Protein AF-A0A6B0WZ76-F1 (afdb_monomer_lite)

Secondary structure (DSSP, 8-state):
--PPPPHHHHHHHHTTSHHHHHHHHHHHHHHHHHH--HHHHHHHHHHHHHHH-TT-HHHHHHHHHHHHHHHHTT-HHHHHHHHHHHHHH-GGGGGSTHHHHHHHHHHHHHHHS-GGGS-HHHHHHHHHHHHHHHHHHHHHH-HHHHHHHHHHHHHHHHTT-PPP----

pLDDT: mean 73.0, std 15.64, range [39.19, 93.94]

Structure (mmCIF, N/CA/C/O backbone):
data_AF-A0A6B0WZ76-F1
#
_entry.id   AF-A0A6B0WZ76-F1
#
loop_
_atom_site.group_PDB
_atom_site.id
_atom_site.type_symbol
_atom_site.label_atom_id
_atom_site.label_alt_id
_atom_site.label_comp_id
_atom_site.label_asym_id
_atom_site.label_entity_id
_atom_site.label_seq_id
_atom_site.pdbx_PDB_ins_code
_atom_site.Cartn_x
_atom_site.Cartn_y
_atom_site.Cartn_z
_atom_site.occupancy
_atom_site.B_iso_or_equiv
_atom_site.auth_seq_id
_atom_site.auth_comp_id
_atom_site.auth_asym_id
_atom_site.auth_atom_id
_atom_site.pdbx_PDB_model_num
ATOM 1 N N . MET A 1 1 ? 6.554 15.308 -37.389 1.00 39.19 1 MET A N 1
ATOM 2 C CA . MET A 1 1 ? 6.942 15.589 -35.989 1.00 39.19 1 MET A CA 1
ATOM 3 C C . MET A 1 1 ? 6.636 14.349 -35.161 1.00 39.19 1 MET A C 1
ATOM 5 O O . MET A 1 1 ? 5.476 13.969 -35.079 1.00 39.19 1 MET A O 1
ATOM 9 N N . ARG A 1 2 ? 7.662 13.660 -34.647 1.00 46.56 2 ARG A N 1
ATOM 10 C CA . ARG A 1 2 ? 7.505 12.492 -33.764 1.00 46.56 2 ARG A CA 1
ATOM 11 C C . ARG A 1 2 ? 7.052 13.038 -32.405 1.00 46.56 2 ARG A C 1
ATOM 13 O O . ARG A 1 2 ? 7.781 13.842 -31.832 1.00 46.56 2 ARG A O 1
ATOM 20 N N . LYS A 1 3 ? 5.840 12.707 -31.938 1.00 55.22 3 LYS A N 1
ATOM 21 C CA . LYS A 1 3 ? 5.414 13.051 -30.569 1.00 55.22 3 LYS A CA 1
ATOM 22 C C . LYS A 1 3 ? 6.465 12.458 -29.623 1.00 55.22 3 LYS A C 1
ATOM 24 O O . LYS A 1 3 ? 6.696 11.253 -29.679 1.00 55.22 3 LYS A O 1
ATOM 29 N N . MET A 1 4 ? 7.155 13.291 -28.843 1.00 54.81 4 MET A N 1
ATOM 30 C CA . MET A 1 4 ? 8.007 12.794 -27.763 1.00 54.81 4 MET A CA 1
ATOM 31 C C . MET A 1 4 ? 7.090 12.047 -26.795 1.00 54.81 4 MET A C 1
ATOM 33 O O . MET A 1 4 ? 6.159 12.653 -26.265 1.00 54.81 4 MET A O 1
ATOM 37 N N . ARG A 1 5 ? 7.295 10.733 -26.636 1.00 63.62 5 ARG A N 1
ATOM 38 C CA . ARG A 1 5 ? 6.675 9.982 -25.538 1.00 63.62 5 ARG A CA 1
ATOM 39 C C . ARG A 1 5 ? 7.122 10.648 -24.238 1.00 63.62 5 ARG A C 1
ATOM 41 O O . ARG A 1 5 ? 8.295 11.007 -24.113 1.00 63.62 5 ARG A O 1
ATOM 48 N N . ASN A 1 6 ? 6.185 10.893 -23.329 1.00 84.06 6 ASN A N 1
ATOM 49 C CA . ASN A 1 6 ? 6.540 11.422 -22.018 1.00 84.06 6 ASN A CA 1
ATOM 50 C C . ASN A 1 6 ? 7.290 10.315 -21.232 1.00 84.06 6 ASN A C 1
ATOM 52 O O . ASN A 1 6 ? 7.162 9.133 -21.554 1.00 84.06 6 ASN A O 1
ATOM 56 N N . TYR A 1 7 ? 8.114 10.688 -20.244 1.00 81.19 7 TYR A N 1
ATOM 57 C CA . TYR A 1 7 ? 8.921 9.720 -19.481 1.00 81.19 7 TYR A CA 1
ATOM 58 C C . TYR A 1 7 ? 8.058 8.667 -18.770 1.00 81.19 7 TYR A C 1
ATOM 60 O O . TYR A 1 7 ? 8.451 7.511 -18.683 1.00 81.19 7 TYR A O 1
ATOM 68 N N . ARG A 1 8 ? 6.855 9.051 -18.328 1.00 83.38 8 ARG A N 1
ATOM 69 C CA . ARG A 1 8 ? 5.912 8.148 -17.666 1.00 83.38 8 ARG A CA 1
ATOM 70 C C . ARG A 1 8 ? 5.423 7.049 -18.610 1.00 83.38 8 ARG A C 1
ATOM 72 O O . ARG A 1 8 ? 5.465 5.894 -18.233 1.00 83.38 8 ARG A O 1
ATOM 79 N N . ASP A 1 9 ? 5.031 7.376 -19.837 1.00 87.81 9 ASP A N 1
ATOM 80 C CA . ASP A 1 9 ? 4.563 6.404 -20.832 1.00 87.81 9 ASP A CA 1
ATOM 81 C C . ASP A 1 9 ? 5.664 5.394 -21.178 1.00 87.81 9 ASP A C 1
ATOM 83 O O . ASP A 1 9 ? 5.379 4.218 -21.374 1.00 87.81 9 ASP A O 1
ATOM 87 N N . TYR A 1 10 ? 6.916 5.862 -21.264 1.00 90.62 10 TYR A N 1
ATOM 88 C CA . TYR A 1 10 ? 8.074 4.992 -21.468 1.00 90.62 10 TYR A CA 1
ATOM 89 C C . TYR A 1 10 ? 8.291 4.072 -20.265 1.00 90.62 10 TYR A C 1
ATOM 91 O O . TYR A 1 10 ? 8.406 2.866 -20.444 1.00 90.62 10 TYR A O 1
ATOM 99 N N . LEU A 1 11 ? 8.282 4.628 -19.050 1.00 90.06 11 LEU A N 1
ATOM 100 C CA . LEU A 1 11 ? 8.465 3.857 -17.824 1.00 90.06 11 LEU A CA 1
ATOM 101 C C . LEU A 1 11 ? 7.370 2.795 -17.666 1.00 90.06 11 LEU A C 1
ATOM 103 O O . LEU A 1 11 ? 7.669 1.655 -17.358 1.00 90.06 11 LEU A O 1
ATOM 107 N N . ILE A 1 12 ? 6.108 3.131 -17.929 1.00 91.44 12 ILE A N 1
ATOM 108 C CA . ILE A 1 12 ? 5.004 2.163 -17.870 1.00 91.44 12 ILE A CA 1
ATOM 109 C C . ILE A 1 12 ? 5.169 1.045 -18.911 1.00 91.44 12 ILE A C 1
ATOM 111 O O . ILE A 1 12 ? 4.862 -0.108 -18.629 1.00 91.44 12 ILE A O 1
ATOM 115 N N . GLU A 1 13 ? 5.658 1.361 -20.111 1.00 92.06 13 GLU A N 1
ATOM 116 C CA . GLU A 1 13 ? 5.945 0.356 -21.143 1.00 92.06 13 GLU A CA 1
ATOM 117 C C . GLU A 1 13 ? 7.119 -0.553 -20.742 1.00 92.06 13 GLU A C 1
ATOM 119 O O . GLU A 1 13 ? 7.038 -1.762 -20.932 1.00 92.06 13 GLU A O 1
ATOM 124 N N . GLU A 1 14 ? 8.175 0.001 -20.147 1.00 92.88 14 GLU A N 1
ATOM 125 C CA . GLU A 1 14 ? 9.340 -0.742 -19.644 1.00 92.88 14 GLU A CA 1
ATOM 126 C C . GLU A 1 14 ? 8.961 -1.654 -18.471 1.00 92.88 14 GLU A C 1
ATOM 128 O O . GLU A 1 14 ? 9.201 -2.858 -18.511 1.00 92.88 14 GLU A O 1
ATOM 133 N N . LEU A 1 15 ? 8.240 -1.112 -17.489 1.00 93.19 15 LEU A N 1
ATOM 134 C CA . LEU A 1 15 ? 7.734 -1.844 -16.328 1.00 93.19 15 LEU A CA 1
ATOM 135 C C . LEU A 1 15 ? 6.608 -2.825 -16.669 1.00 93.19 15 LEU A C 1
ATOM 137 O O . LEU A 1 15 ? 6.078 -3.451 -15.756 1.00 93.19 15 LEU A O 1
ATOM 141 N N . SER A 1 16 ? 6.196 -2.957 -17.936 1.00 89.69 16 SER A N 1
ATOM 142 C CA . SER A 1 16 ? 5.311 -4.052 -18.357 1.00 89.69 16 SER A CA 1
ATOM 143 C C . SER A 1 16 ? 6.046 -5.397 -18.365 1.00 89.69 16 SER A C 1
ATOM 145 O O . SER A 1 16 ? 5.422 -6.445 -18.173 1.00 89.69 16 SER A O 1
ATOM 147 N N . ASP A 1 17 ? 7.376 -5.374 -18.498 1.00 91.81 17 ASP A N 1
ATOM 148 C CA . ASP A 1 17 ? 8.210 -6.533 -18.224 1.00 91.81 17 ASP A CA 1
ATOM 149 C C . ASP A 1 17 ? 8.325 -6.762 -16.710 1.00 91.81 17 ASP A C 1
ATOM 151 O O . ASP A 1 17 ? 8.564 -5.845 -15.919 1.00 91.81 17 ASP A O 1
ATOM 155 N N . ARG A 1 18 ? 8.113 -8.011 -16.288 1.00 87.00 18 ARG A N 1
ATOM 156 C CA . ARG A 1 18 ? 8.069 -8.359 -14.865 1.00 87.00 18 ARG A CA 1
ATOM 157 C C . ARG A 1 18 ? 9.444 -8.273 -14.204 1.00 87.00 18 ARG A C 1
ATOM 159 O O . ARG A 1 18 ? 9.508 -7.924 -13.027 1.00 87.00 18 ARG A O 1
ATOM 166 N N . GLU A 1 19 ? 10.515 -8.638 -14.903 1.00 88.31 19 GLU A N 1
ATOM 167 C CA . GLU A 1 19 ? 11.868 -8.594 -14.338 1.00 88.31 1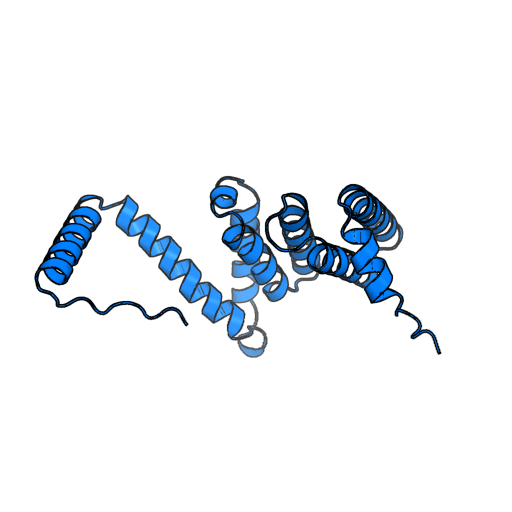9 GLU A CA 1
ATOM 168 C C . GLU A 1 19 ? 12.299 -7.143 -14.130 1.00 88.31 19 GLU A C 1
ATOM 170 O O . GLU A 1 19 ? 12.791 -6.806 -13.051 1.00 88.31 19 GLU A O 1
ATOM 175 N N . GLU A 1 20 ? 11.991 -6.272 -15.092 1.00 93.81 20 GLU A N 1
ATOM 176 C CA . GLU A 1 20 ? 12.223 -4.829 -14.969 1.00 93.81 20 GLU A CA 1
ATOM 177 C C . GLU A 1 20 ? 11.410 -4.218 -13.824 1.00 93.81 20 GLU A C 1
ATOM 179 O O . GLU A 1 20 ? 11.942 -3.462 -13.009 1.00 93.81 20 GLU A O 1
ATOM 184 N N . ALA A 1 21 ? 10.139 -4.603 -13.677 1.00 90.38 21 ALA A N 1
ATOM 185 C CA . ALA A 1 21 ? 9.313 -4.150 -12.561 1.00 90.38 21 ALA A CA 1
ATOM 186 C C . ALA A 1 21 ? 9.872 -4.570 -11.190 1.00 90.38 21 ALA A C 1
ATOM 188 O O . ALA A 1 21 ? 9.856 -3.777 -10.245 1.00 90.38 21 ALA A O 1
ATOM 189 N N . ILE A 1 22 ? 10.391 -5.797 -11.071 1.00 88.56 22 ILE A N 1
ATOM 190 C CA . ILE A 1 22 ? 11.015 -6.294 -9.835 1.00 88.56 22 ILE A CA 1
ATOM 191 C C . ILE A 1 22 ? 12.318 -5.544 -9.546 1.00 88.56 22 ILE A C 1
ATOM 193 O O . ILE A 1 22 ? 12.530 -5.115 -8.411 1.00 88.56 22 ILE A O 1
ATOM 197 N N . ALA A 1 23 ? 13.177 -5.364 -10.550 1.00 87.94 23 ALA A N 1
ATOM 198 C CA . ALA A 1 23 ? 14.432 -4.635 -10.396 1.00 87.94 23 ALA A CA 1
ATOM 199 C C . ALA A 1 23 ? 14.177 -3.179 -9.983 1.00 87.94 23 ALA A C 1
ATOM 201 O O . ALA A 1 23 ? 14.785 -2.671 -9.039 1.00 87.94 23 ALA A O 1
ATOM 202 N N . TYR A 1 24 ? 13.213 -2.524 -10.631 1.00 93.94 24 TYR A N 1
ATOM 203 C CA . TYR A 1 24 ? 12.821 -1.159 -10.310 1.00 93.94 24 TYR A CA 1
ATOM 204 C C . TYR A 1 24 ? 12.255 -1.028 -8.889 1.00 93.94 24 TYR A C 1
ATOM 206 O O . TYR A 1 24 ? 12.587 -0.075 -8.176 1.00 93.94 24 TYR A O 1
ATOM 214 N N . LEU A 1 25 ? 11.456 -2.004 -8.440 1.00 89.75 25 LEU A N 1
ATOM 215 C CA . LEU A 1 25 ? 10.957 -2.066 -7.066 1.00 89.75 25 LEU A CA 1
ATOM 216 C C . LEU A 1 25 ? 12.102 -2.169 -6.052 1.00 89.75 25 LEU A C 1
ATOM 218 O O . LEU A 1 25 ? 12.130 -1.413 -5.082 1.00 89.75 25 LEU A O 1
ATOM 222 N N . GLN A 1 26 ? 13.050 -3.079 -6.282 1.00 85.44 26 GLN A N 1
ATOM 223 C CA . GLN A 1 26 ? 14.202 -3.289 -5.399 1.00 85.44 26 GLN A CA 1
ATOM 224 C C . GLN A 1 26 ? 15.036 -2.017 -5.255 1.00 85.44 26 GLN A C 1
ATOM 226 O O . GLN A 1 26 ? 15.294 -1.583 -4.134 1.00 85.44 26 GLN A O 1
ATOM 231 N N . ILE A 1 27 ? 15.374 -1.375 -6.375 1.00 93.75 27 ILE A N 1
ATOM 232 C CA . ILE A 1 27 ? 16.129 -0.115 -6.382 1.00 93.75 27 ILE A CA 1
ATOM 233 C C . ILE A 1 27 ? 15.370 0.967 -5.608 1.00 93.75 27 ILE A C 1
ATOM 235 O O . ILE A 1 27 ? 15.948 1.654 -4.770 1.00 93.75 27 ILE A O 1
ATOM 239 N N . SER A 1 28 ? 14.066 1.100 -5.848 1.00 91.94 28 SER A N 1
ATOM 240 C CA . SER A 1 28 ? 13.244 2.115 -5.179 1.00 91.94 28 SER A CA 1
ATOM 241 C C . SER A 1 28 ? 13.186 1.907 -3.662 1.00 91.94 28 SER A C 1
ATOM 243 O O . SER A 1 28 ? 13.226 2.877 -2.906 1.00 91.94 28 SER A O 1
ATOM 245 N N . ILE A 1 29 ? 13.137 0.652 -3.201 1.00 88.12 29 ILE A N 1
ATOM 246 C CA . ILE A 1 29 ? 13.189 0.311 -1.772 1.00 88.12 29 ILE A CA 1
ATOM 247 C C . ILE A 1 29 ? 14.574 0.605 -1.186 1.00 88.12 29 ILE A C 1
ATOM 249 O O . ILE A 1 29 ? 14.656 1.155 -0.089 1.00 88.12 29 ILE A O 1
ATOM 253 N N . GLU A 1 30 ? 15.656 0.265 -1.888 1.00 85.00 30 GLU A N 1
ATOM 254 C CA . GLU A 1 30 ? 17.022 0.559 -1.437 1.00 85.00 30 GLU A CA 1
ATOM 255 C C . GLU A 1 30 ? 17.263 2.061 -1.278 1.00 85.00 30 GLU A C 1
ATOM 257 O O . GLU A 1 30 ? 17.857 2.486 -0.288 1.00 85.00 30 GLU A O 1
ATOM 262 N N . GLU A 1 31 ? 16.797 2.872 -2.228 1.00 89.69 31 GLU A N 1
ATOM 263 C CA . GLU A 1 31 ? 16.896 4.329 -2.129 1.00 89.69 31 GLU A CA 1
ATOM 264 C C . GLU A 1 31 ? 16.049 4.859 -0.972 1.00 89.69 31 GLU A C 1
ATOM 266 O O . GLU A 1 31 ? 16.578 5.571 -0.119 1.00 89.69 31 GLU A O 1
ATOM 271 N N . TYR A 1 32 ? 14.798 4.405 -0.845 1.00 89.12 32 TYR A N 1
ATOM 272 C CA . TYR A 1 32 ? 13.942 4.761 0.288 1.00 89.12 32 TYR A CA 1
ATOM 273 C C . TYR A 1 32 ? 14.575 4.422 1.645 1.00 89.12 32 TYR A C 1
ATOM 275 O O . TYR A 1 32 ? 14.472 5.197 2.592 1.00 89.12 32 TYR A O 1
ATOM 283 N N . GLN A 1 33 ? 15.266 3.288 1.765 1.00 83.88 33 GLN A N 1
ATOM 284 C CA . GLN A 1 33 ? 15.972 2.930 2.998 1.00 83.88 33 GLN A CA 1
ATOM 285 C C . GLN A 1 33 ? 17.157 3.858 3.300 1.00 83.88 33 GLN A C 1
ATOM 287 O O . GLN A 1 33 ? 17.517 4.023 4.468 1.00 83.88 33 GLN A O 1
ATOM 292 N N . LYS A 1 34 ? 17.774 4.458 2.275 1.00 90.81 34 LYS A N 1
ATOM 293 C CA . LYS A 1 34 ? 18.896 5.395 2.431 1.00 90.81 34 LYS A CA 1
ATOM 294 C C . LYS A 1 34 ? 18.425 6.793 2.810 1.00 90.81 34 LYS A C 1
ATOM 296 O O . LYS A 1 34 ? 19.062 7.425 3.653 1.00 90.81 34 LYS A O 1
ATOM 301 N N . ASP A 1 35 ? 17.369 7.290 2.171 1.00 89.69 35 ASP A N 1
ATOM 302 C CA . ASP A 1 35 ? 16.978 8.702 2.247 1.00 89.69 35 ASP A CA 1
ATOM 303 C C . ASP A 1 35 ? 15.603 8.956 2.890 1.00 89.69 35 ASP A C 1
ATOM 305 O O . ASP A 1 35 ? 15.302 10.093 3.260 1.00 89.69 35 ASP A O 1
ATOM 309 N N . GLY A 1 36 ? 14.782 7.920 3.074 1.00 86.31 36 GLY A N 1
ATOM 310 C CA . GLY A 1 36 ? 13.419 8.023 3.597 1.00 86.31 36 GLY A CA 1
ATOM 311 C C . GLY A 1 36 ? 12.436 8.712 2.645 1.00 86.31 36 GLY A C 1
ATOM 312 O O . GLY A 1 36 ? 11.364 9.143 3.080 1.00 86.31 36 GLY A O 1
ATOM 313 N N . ASN A 1 37 ? 12.772 8.856 1.359 1.00 92.19 37 ASN A N 1
ATOM 314 C CA . ASN A 1 37 ? 11.993 9.602 0.376 1.00 92.19 37 ASN A CA 1
ATOM 315 C C . ASN A 1 37 ? 10.717 8.853 -0.018 1.00 92.19 37 ASN A C 1
ATOM 317 O O . ASN A 1 37 ? 10.626 8.168 -1.039 1.00 92.19 37 ASN A O 1
ATOM 321 N N . THR A 1 38 ? 9.700 9.005 0.825 1.00 89.56 38 THR A N 1
ATOM 322 C CA . THR A 1 38 ? 8.419 8.323 0.653 1.00 89.56 38 THR A CA 1
ATOM 323 C C . THR A 1 38 ? 7.702 8.707 -0.647 1.00 89.56 38 THR A C 1
ATOM 325 O O . THR A 1 38 ? 7.209 7.802 -1.317 1.00 89.56 38 THR A O 1
ATOM 328 N N . PRO A 1 39 ? 7.671 9.988 -1.079 1.00 93.31 39 PRO A N 1
ATOM 329 C CA . PRO A 1 39 ? 7.052 10.351 -2.355 1.00 93.31 39 PRO A CA 1
ATOM 330 C C . PRO A 1 39 ? 7.644 9.611 -3.561 1.00 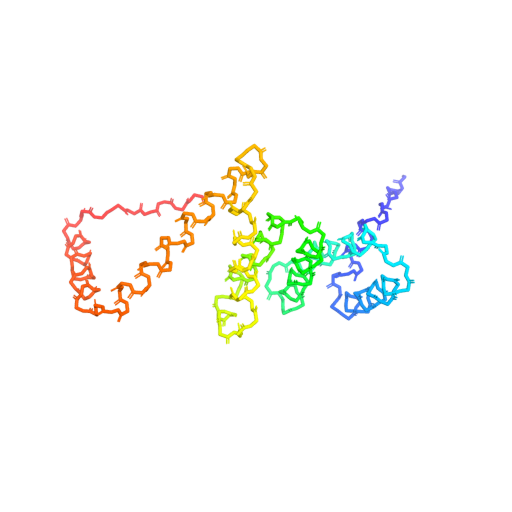93.31 39 PRO A C 1
ATOM 332 O O . PRO A 1 39 ? 6.898 9.196 -4.447 1.00 93.31 39 PRO A O 1
ATOM 335 N N . ALA A 1 40 ? 8.968 9.417 -3.593 1.00 91.75 40 ALA A N 1
ATOM 336 C CA . ALA A 1 40 ? 9.620 8.666 -4.665 1.00 91.75 40 ALA A CA 1
ATOM 337 C C . ALA A 1 40 ? 9.218 7.185 -4.646 1.00 91.75 40 ALA A C 1
ATOM 339 O O . ALA A 1 40 ? 8.888 6.629 -5.695 1.00 91.75 40 ALA A O 1
ATOM 340 N N . LEU A 1 41 ? 9.175 6.571 -3.458 1.00 93.12 41 LEU A N 1
ATOM 341 C CA . LEU A 1 41 ? 8.732 5.186 -3.306 1.00 93.12 41 LEU A CA 1
ATOM 342 C C . LEU A 1 41 ? 7.276 5.012 -3.753 1.00 93.12 41 LEU A C 1
ATOM 344 O O . LEU A 1 41 ? 6.995 4.145 -4.573 1.00 93.12 41 LEU A O 1
ATOM 348 N N . LEU A 1 42 ? 6.354 5.852 -3.275 1.00 91.50 42 LEU A N 1
ATOM 349 C CA . LEU A 1 42 ? 4.933 5.764 -3.635 1.00 91.50 42 LEU A CA 1
ATOM 350 C C . LEU A 1 42 ? 4.713 5.908 -5.147 1.00 91.50 42 LEU A C 1
ATOM 352 O O . LEU A 1 42 ? 3.918 5.164 -5.725 1.00 91.50 42 LEU A O 1
ATOM 356 N N . LEU A 1 43 ? 5.458 6.805 -5.802 1.00 92.50 43 LEU A N 1
ATOM 357 C CA . LEU A 1 43 ? 5.419 6.956 -7.257 1.00 92.50 43 LEU A CA 1
ATOM 358 C C . LEU A 1 43 ? 5.915 5.694 -7.980 1.00 92.50 43 LEU A C 1
ATOM 360 O O . LEU A 1 43 ? 5.325 5.293 -8.988 1.00 92.50 43 LEU A O 1
ATOM 364 N N . ALA A 1 44 ? 6.971 5.054 -7.474 1.00 92.12 44 ALA A N 1
ATOM 365 C CA . ALA A 1 44 ? 7.472 3.806 -8.037 1.00 92.12 44 ALA A CA 1
ATOM 366 C C . ALA A 1 44 ? 6.445 2.670 -7.899 1.00 92.12 44 ALA A C 1
ATOM 368 O O . ALA A 1 44 ? 6.128 2.008 -8.888 1.00 92.12 44 ALA A O 1
ATOM 369 N N . LEU A 1 45 ? 5.856 2.505 -6.708 1.00 92.19 45 LEU A N 1
ATOM 370 C CA . LEU A 1 45 ? 4.811 1.507 -6.444 1.00 92.19 45 LEU A CA 1
ATOM 371 C C . LEU A 1 45 ? 3.592 1.720 -7.351 1.00 92.19 45 LEU A C 1
ATOM 373 O O . LEU A 1 45 ? 3.107 0.776 -7.975 1.00 92.19 45 LEU A O 1
ATOM 377 N N . GLN A 1 46 ? 3.133 2.967 -7.493 1.00 93.06 46 GLN A N 1
ATOM 378 C CA . GLN A 1 46 ? 2.041 3.311 -8.404 1.00 93.06 46 GLN A CA 1
ATOM 379 C C . GLN A 1 46 ? 2.374 2.958 -9.859 1.00 93.06 46 GLN A C 1
ATOM 381 O O . GLN A 1 46 ? 1.539 2.380 -10.553 1.00 93.06 46 GLN A O 1
ATOM 386 N N . SER A 1 47 ? 3.585 3.277 -10.318 1.00 93.31 47 SER A N 1
ATOM 387 C CA . SER A 1 47 ? 4.002 3.006 -11.700 1.00 93.31 47 SER A CA 1
ATOM 388 C C . SER A 1 47 ? 4.013 1.504 -12.002 1.00 93.31 47 SER A C 1
ATOM 390 O O . SER A 1 47 ? 3.579 1.086 -13.073 1.00 93.31 47 SER A O 1
ATOM 392 N N . ILE A 1 48 ? 4.434 0.677 -11.041 1.00 92.50 48 ILE A N 1
ATOM 393 C CA . ILE A 1 48 ? 4.418 -0.786 -11.178 1.00 92.50 48 ILE A CA 1
ATOM 394 C C . ILE A 1 48 ? 2.982 -1.321 -11.253 1.00 92.50 48 ILE A C 1
ATOM 396 O O . ILE A 1 48 ? 2.690 -2.152 -12.115 1.00 92.50 48 ILE A O 1
ATOM 400 N N . ILE A 1 49 ? 2.076 -0.836 -10.393 1.00 91.06 49 ILE A N 1
ATOM 401 C CA . ILE A 1 49 ? 0.650 -1.213 -10.429 1.00 91.06 49 ILE A CA 1
ATOM 402 C C . ILE A 1 49 ? 0.043 -0.882 -11.798 1.00 91.06 49 ILE A C 1
ATOM 404 O O . ILE A 1 49 ? -0.636 -1.721 -12.395 1.00 91.06 49 ILE A O 1
ATOM 408 N N . GLU A 1 50 ? 0.301 0.328 -12.300 1.00 91.38 50 GLU A N 1
ATOM 409 C CA . GLU A 1 50 ? -0.200 0.796 -13.596 1.00 91.38 50 GLU A CA 1
ATOM 410 C C . GLU A 1 50 ? 0.322 -0.058 -14.762 1.00 91.38 50 GLU A C 1
ATOM 412 O O . GLU A 1 50 ? -0.440 -0.365 -15.679 1.00 91.38 50 GLU A O 1
ATOM 417 N N . ALA A 1 51 ? 1.591 -0.469 -14.722 1.00 90.06 51 ALA A N 1
ATOM 418 C CA . ALA A 1 51 ? 2.230 -1.215 -15.803 1.00 90.06 51 ALA A CA 1
ATOM 419 C C . ALA A 1 51 ? 1.855 -2.704 -15.847 1.00 90.06 51 ALA A C 1
ATOM 421 O O . ALA A 1 51 ? 1.637 -3.258 -16.925 1.00 90.06 51 ALA A O 1
ATOM 422 N N . GLN A 1 52 ? 1.774 -3.360 -14.688 1.00 84.81 52 GLN A N 1
ATOM 423 C CA . GLN A 1 52 ? 1.582 -4.813 -14.604 1.00 84.81 52 GLN A CA 1
ATOM 424 C C . GLN A 1 52 ? 0.109 -5.239 -14.702 1.00 84.81 52 GLN A C 1
ATOM 426 O O . GLN A 1 52 ? -0.178 -6.376 -15.082 1.00 84.81 52 GLN A O 1
ATOM 431 N N . GLY A 1 53 ? -0.832 -4.342 -14.388 1.00 74.31 53 GLY A N 1
ATOM 432 C CA . GLY A 1 53 ? -2.262 -4.651 -14.381 1.00 74.31 53 GLY A CA 1
ATOM 433 C C . GLY A 1 53 ? -2.683 -5.627 -13.266 1.00 74.31 53 GLY A C 1
ATOM 434 O O . GLY A 1 53 ? -1.888 -6.361 -12.682 1.00 74.31 53 GLY A O 1
ATOM 435 N N . GLY A 1 54 ? -3.974 -5.625 -12.919 1.00 65.19 54 GLY A N 1
ATOM 436 C CA . GLY A 1 54 ? -4.489 -6.381 -11.771 1.00 65.19 54 GLY A CA 1
ATOM 437 C C . GLY A 1 54 ? -4.476 -7.904 -11.969 1.00 65.19 54 GLY A C 1
ATOM 438 O O . GLY A 1 54 ? -5.097 -8.389 -12.920 1.00 65.19 54 GLY A O 1
ATOM 439 N N . ARG A 1 55 ? -3.851 -8.611 -11.002 1.00 60.34 55 ARG A N 1
ATOM 440 C CA . ARG A 1 55 ? -3.803 -10.077 -10.717 1.00 60.34 55 ARG A CA 1
ATOM 441 C C . ARG A 1 55 ? -2.419 -10.748 -10.739 1.00 60.34 55 ARG A C 1
ATOM 443 O O . ARG A 1 55 ? -2.349 -11.965 -10.582 1.00 60.34 55 ARG A O 1
ATOM 450 N N . SER A 1 56 ? -1.315 -10.015 -10.889 1.00 75.44 56 SER A N 1
ATOM 451 C CA . SER A 1 56 ? 0.010 -10.613 -10.670 1.00 75.44 56 SER A CA 1
ATOM 452 C C . SER A 1 56 ? 0.359 -10.664 -9.176 1.00 75.44 56 SER A C 1
ATOM 454 O O . SER A 1 56 ? 0.016 -9.762 -8.416 1.00 75.44 56 SER A O 1
ATOM 456 N N . GLU A 1 57 ? 1.080 -11.711 -8.764 1.00 78.50 57 GLU A N 1
ATOM 457 C CA . GLU A 1 57 ? 1.636 -11.852 -7.406 1.00 78.50 57 GLU A CA 1
ATOM 458 C C . GLU A 1 57 ? 2.450 -10.612 -6.993 1.00 78.50 57 GLU A C 1
ATOM 460 O O . GLU A 1 57 ? 2.377 -10.149 -5.860 1.00 78.50 57 GLU A O 1
ATOM 465 N N . LEU A 1 58 ? 3.171 -10.018 -7.952 1.00 81.06 58 LEU A N 1
ATOM 466 C CA . LEU A 1 58 ? 3.914 -8.778 -7.747 1.00 81.06 58 LEU A CA 1
ATOM 467 C C . LEU A 1 58 ? 2.984 -7.617 -7.373 1.00 81.06 58 LEU A C 1
ATOM 469 O O . LEU A 1 58 ? 3.276 -6.882 -6.440 1.00 81.06 58 LEU A O 1
ATOM 473 N N . VAL A 1 59 ? 1.853 -7.458 -8.063 1.00 86.94 59 VAL A N 1
ATOM 474 C CA . VAL A 1 59 ? 0.902 -6.371 -7.786 1.00 86.94 59 VAL A CA 1
ATOM 475 C C . VAL A 1 59 ? 0.262 -6.518 -6.403 1.00 86.94 59 VAL A C 1
ATOM 477 O O . VAL A 1 59 ? 0.103 -5.511 -5.719 1.00 86.94 59 VAL A O 1
ATOM 480 N N . LEU A 1 60 ? -0.024 -7.743 -5.943 1.00 84.75 60 LEU A N 1
ATOM 481 C CA . LEU A 1 60 ? -0.487 -7.980 -4.565 1.00 84.75 60 LEU A CA 1
ATOM 482 C C . LEU A 1 60 ? 0.552 -7.508 -3.537 1.00 84.75 60 LEU A C 1
ATOM 484 O O . LEU A 1 60 ? 0.214 -6.785 -2.601 1.00 84.75 60 LEU A O 1
ATOM 488 N N . GLN A 1 61 ? 1.824 -7.861 -3.744 1.00 84.25 61 GLN A N 1
ATOM 489 C CA . GLN A 1 61 ? 2.924 -7.437 -2.871 1.00 84.25 61 GLN A CA 1
ATOM 490 C C . GLN A 1 61 ? 3.130 -5.917 -2.897 1.00 84.25 61 GLN A C 1
ATOM 492 O O . GLN A 1 61 ? 3.425 -5.317 -1.865 1.00 84.25 61 GLN A O 1
ATOM 497 N N . VAL A 1 62 ? 2.945 -5.281 -4.056 1.00 86.75 62 VAL A N 1
ATOM 498 C CA . VAL A 1 62 ? 3.066 -3.825 -4.207 1.00 86.75 62 VAL A CA 1
ATOM 499 C C . VAL A 1 62 ? 1.927 -3.092 -3.493 1.00 86.75 62 VAL A C 1
ATOM 501 O O . VAL A 1 62 ? 2.204 -2.107 -2.811 1.00 86.75 62 VAL A O 1
ATOM 504 N N . TYR A 1 63 ? 0.682 -3.579 -3.571 1.00 86.75 63 TYR A N 1
ATOM 505 C CA . TYR A 1 63 ? -0.427 -3.039 -2.771 1.00 86.75 63 TYR A CA 1
ATOM 506 C C . TYR A 1 63 ? -0.166 -3.191 -1.270 1.00 86.75 63 TYR A C 1
ATOM 508 O O . TYR A 1 63 ? -0.292 -2.219 -0.531 1.00 86.75 63 TYR A O 1
ATOM 516 N N . LEU A 1 64 ? 0.286 -4.367 -0.819 1.00 84.75 64 LEU A N 1
ATOM 517 C CA . LEU A 1 64 ? 0.619 -4.590 0.589 1.00 84.75 64 LEU A CA 1
ATOM 518 C C . LEU A 1 64 ? 1.704 -3.624 1.085 1.00 84.75 64 LEU A C 1
ATOM 520 O O . LEU A 1 64 ? 1.558 -3.001 2.136 1.00 84.75 64 LEU A O 1
ATOM 524 N N . LEU A 1 65 ? 2.789 -3.482 0.319 1.00 86.69 65 LEU A N 1
ATOM 525 C CA . LEU A 1 65 ? 3.889 -2.584 0.659 1.00 86.69 65 LEU A CA 1
ATOM 526 C C . LEU A 1 65 ? 3.425 -1.126 0.711 1.00 86.69 65 LEU A C 1
ATOM 528 O O . LEU A 1 65 ? 3.809 -0.397 1.625 1.00 86.69 65 LEU A O 1
ATOM 532 N N . ARG A 1 66 ? 2.588 -0.703 -0.239 1.00 92.75 66 ARG A N 1
ATOM 533 C CA . ARG A 1 66 ? 2.049 0.658 -0.268 1.00 92.75 66 ARG A CA 1
ATOM 534 C C . ARG A 1 66 ? 1.139 0.927 0.935 1.00 92.75 66 ARG A C 1
ATOM 536 O O . ARG A 1 66 ? 1.326 1.941 1.607 1.00 92.75 66 ARG A O 1
ATOM 543 N N . GLY A 1 67 ? 0.280 -0.028 1.292 1.00 86.94 67 GLY A N 1
ATOM 544 C CA . GLY A 1 67 ? -0.553 0.053 2.491 1.00 86.94 67 GLY A CA 1
ATOM 545 C C . GLY A 1 67 ? 0.264 0.150 3.783 1.00 86.94 67 GLY A C 1
ATOM 546 O O . GLY A 1 67 ? -0.035 0.976 4.643 1.00 86.94 67 GLY A O 1
ATOM 547 N N . LEU A 1 68 ? 1.364 -0.604 3.896 1.00 86.12 68 LEU A N 1
ATOM 548 C CA . LEU A 1 68 ? 2.291 -0.512 5.034 1.00 86.12 68 LEU A CA 1
ATOM 549 C C . LEU A 1 68 ? 2.964 0.861 5.138 1.00 86.12 68 LEU A C 1
ATOM 551 O O . LEU A 1 68 ? 3.120 1.394 6.241 1.00 86.12 68 LEU A O 1
ATOM 555 N N . VAL A 1 69 ? 3.359 1.442 4.002 1.00 86.38 69 VAL A N 1
ATOM 556 C CA . VAL A 1 69 ? 3.934 2.792 3.952 1.00 86.38 69 VAL A CA 1
ATOM 557 C C . VAL A 1 69 ? 2.909 3.814 4.443 1.00 86.38 69 VAL A C 1
ATOM 559 O O . VAL A 1 69 ? 3.218 4.555 5.379 1.00 86.38 69 VAL A O 1
ATOM 562 N N . TYR A 1 70 ? 1.681 3.795 3.919 1.00 85.56 70 TYR A N 1
ATOM 563 C CA . TYR A 1 70 ? 0.607 4.686 4.373 1.00 85.56 70 TYR A CA 1
ATOM 564 C C . TYR A 1 70 ? 0.275 4.502 5.856 1.00 85.56 70 TYR A C 1
ATOM 566 O O . TYR A 1 70 ? 0.192 5.478 6.604 1.00 85.56 70 TYR A O 1
ATOM 574 N N . HIS A 1 71 ? 0.199 3.256 6.326 1.00 79.88 71 HIS A N 1
ATOM 575 C CA . HIS A 1 71 ? -0.021 2.950 7.737 1.00 79.88 71 HIS A CA 1
ATOM 576 C C . HIS A 1 71 ? 1.083 3.548 8.623 1.00 79.88 71 HIS A C 1
ATOM 578 O O . HIS A 1 71 ? 0.799 4.147 9.660 1.00 79.88 71 HIS A O 1
ATOM 584 N N . SER A 1 72 ? 2.351 3.455 8.205 1.00 83.19 72 SER A N 1
ATOM 585 C CA . SER A 1 72 ? 3.478 4.059 8.935 1.00 83.19 72 SER A CA 1
ATOM 586 C C . SER A 1 72 ? 3.417 5.593 8.978 1.00 83.19 72 SER A C 1
ATOM 588 O O . SER A 1 72 ? 3.871 6.204 9.948 1.00 83.19 72 SER A O 1
ATOM 590 N N . GLN A 1 73 ? 2.803 6.208 7.964 1.00 85.88 73 GLN A N 1
ATOM 591 C CA . GLN A 1 73 ? 2.551 7.648 7.880 1.00 85.88 73 GLN A CA 1
ATOM 592 C C . GLN A 1 73 ? 1.268 8.083 8.601 1.00 85.88 73 GLN A C 1
ATOM 594 O O . GLN A 1 73 ? 1.007 9.281 8.690 1.00 85.88 73 GLN A O 1
ATOM 599 N N . LYS A 1 74 ? 0.514 7.136 9.179 1.00 83.94 74 LYS A N 1
ATOM 600 C CA . LYS A 1 74 ? -0.813 7.345 9.786 1.00 83.94 74 LYS A CA 1
ATOM 601 C C . LYS A 1 74 ? -1.888 7.773 8.784 1.00 83.94 74 LYS A C 1
ATOM 603 O O . LYS A 1 74 ? -2.929 8.291 9.175 1.00 83.94 74 LYS A O 1
ATOM 608 N N . GLU A 1 75 ? -1.650 7.525 7.501 1.00 84.25 75 GLU A N 1
ATOM 609 C CA . GLU A 1 75 ? -2.635 7.662 6.430 1.00 84.25 75 GLU A CA 1
ATOM 610 C C . GLU A 1 75 ? -3.470 6.376 6.370 1.00 84.25 75 GLU A C 1
ATOM 612 O O . GLU A 1 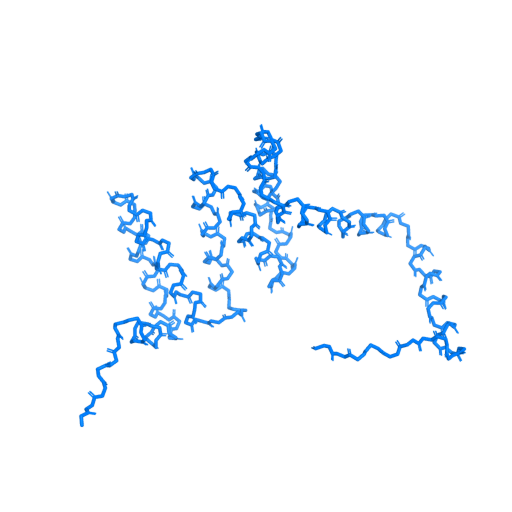75 ? -3.393 5.583 5.432 1.00 84.25 75 GLU A O 1
ATOM 617 N N . TYR A 1 76 ? -4.216 6.115 7.444 1.00 76.25 76 TYR A N 1
ATOM 618 C CA . TYR A 1 76 ? -4.877 4.827 7.649 1.00 76.25 76 TYR A CA 1
ATOM 619 C C . TYR A 1 76 ? -5.943 4.524 6.591 1.00 76.25 76 TYR A C 1
ATOM 621 O O . TYR A 1 76 ? -6.096 3.366 6.219 1.00 76.25 76 TYR A O 1
ATOM 629 N N . ASP A 1 77 ? -6.609 5.542 6.045 1.00 76.50 77 ASP A N 1
ATOM 630 C CA . ASP A 1 77 ? -7.613 5.365 4.989 1.00 76.50 77 ASP A CA 1
ATOM 631 C C . ASP A 1 77 ? -6.990 4.815 3.698 1.00 76.50 77 ASP A C 1
ATOM 633 O O . ASP A 1 77 ? -7.468 3.827 3.140 1.00 76.50 77 ASP A O 1
ATOM 637 N N . ALA A 1 78 ? -5.867 5.397 3.267 1.00 81.56 78 ALA A N 1
ATOM 638 C CA . ALA A 1 78 ? -5.121 4.917 2.107 1.00 81.56 78 ALA A CA 1
ATOM 639 C C . ALA A 1 78 ? -4.545 3.509 2.350 1.00 81.56 78 ALA A C 1
ATOM 641 O O . ALA A 1 78 ? -4.528 2.672 1.447 1.00 81.56 78 ALA A O 1
ATOM 642 N N . ALA A 1 79 ? -4.132 3.215 3.589 1.00 81.12 79 ALA A N 1
ATOM 643 C CA . ALA A 1 79 ? -3.693 1.876 3.970 1.00 81.12 79 ALA A CA 1
ATOM 644 C C . ALA A 1 79 ? -4.823 0.838 3.879 1.00 81.12 79 ALA A C 1
ATOM 646 O O . ALA A 1 79 ? -4.618 -0.245 3.330 1.00 81.12 79 ALA A O 1
ATOM 647 N N . ILE A 1 80 ? -6.017 1.171 4.381 1.00 79.62 80 ILE A N 1
ATOM 648 C CA . ILE A 1 80 ? -7.211 0.317 4.320 1.00 79.62 80 ILE A CA 1
ATOM 649 C C . ILE A 1 80 ? -7.596 0.032 2.868 1.00 79.62 80 ILE A C 1
ATOM 651 O O . ILE A 1 80 ? -7.879 -1.122 2.539 1.00 79.62 80 ILE A O 1
ATOM 655 N N . GLU A 1 81 ? -7.589 1.043 1.996 1.00 80.62 81 GLU A N 1
ATOM 656 C CA . GLU A 1 81 ? -7.890 0.866 0.570 1.00 80.62 81 GLU A CA 1
ATOM 657 C C . GLU A 1 81 ? -6.935 -0.150 -0.078 1.00 80.62 81 GLU A C 1
ATOM 659 O O . GLU A 1 81 ? -7.372 -1.094 -0.744 1.00 80.62 81 GLU A O 1
ATOM 664 N N . ASP A 1 82 ? -5.633 -0.009 0.176 1.00 85.44 82 ASP A N 1
ATOM 665 C CA . ASP A 1 82 ? -4.606 -0.892 -0.373 1.00 85.44 82 ASP A CA 1
ATOM 666 C C . ASP A 1 82 ? -4.691 -2.322 0.173 1.00 85.44 82 ASP A C 1
ATOM 668 O O . ASP A 1 82 ? -4.631 -3.284 -0.598 1.00 85.44 82 ASP A O 1
ATOM 672 N N . TYR A 1 83 ? -4.891 -2.490 1.481 1.00 79.50 83 TYR A N 1
ATOM 673 C CA . TYR A 1 83 ? -5.101 -3.807 2.087 1.00 79.50 83 TYR A CA 1
ATOM 674 C C . TYR A 1 83 ? -6.368 -4.483 1.556 1.00 79.50 83 TYR A C 1
ATOM 676 O O . TYR A 1 83 ? -6.356 -5.678 1.250 1.00 79.50 83 TYR A O 1
ATOM 684 N N . THR A 1 84 ? -7.445 -3.718 1.378 1.00 80.50 84 THR A N 1
ATOM 685 C CA . THR A 1 84 ? -8.698 -4.223 0.805 1.00 80.50 84 THR A CA 1
ATOM 686 C C . THR A 1 84 ? -8.485 -4.680 -0.632 1.00 80.50 84 THR A C 1
ATOM 688 O O . THR A 1 84 ? -8.945 -5.758 -1.007 1.00 80.50 84 THR A O 1
ATOM 691 N N . LYS A 1 85 ? -7.704 -3.939 -1.428 1.00 82.62 85 LYS A N 1
ATOM 692 C CA . LYS A 1 85 ? -7.379 -4.332 -2.804 1.00 82.62 85 LYS A CA 1
ATOM 693 C C . LYS A 1 85 ? -6.659 -5.682 -2.878 1.00 82.62 85 LYS A C 1
ATOM 695 O O . LYS A 1 85 ? -6.920 -6.450 -3.804 1.00 82.62 85 LYS A O 1
ATOM 700 N N . VAL A 1 86 ? -5.795 -6.004 -1.910 1.00 82.38 86 VAL A N 1
ATOM 701 C CA . VAL A 1 86 ? -5.145 -7.327 -1.831 1.00 82.38 86 VAL A CA 1
ATOM 702 C C . VAL A 1 86 ? -6.187 -8.431 -1.636 1.00 82.38 86 VAL A C 1
ATOM 704 O O . VAL A 1 86 ? -6.145 -9.432 -2.350 1.00 82.38 86 VAL A O 1
ATOM 707 N N . LEU A 1 87 ? -7.156 -8.228 -0.738 1.00 79.44 87 LEU A N 1
ATOM 708 C CA . LEU A 1 87 ? -8.235 -9.188 -0.473 1.00 79.44 87 LEU A CA 1
ATOM 709 C C . LEU A 1 87 ? -9.218 -9.318 -1.647 1.00 79.44 87 LEU A C 1
ATOM 711 O O . LEU A 1 87 ? -9.674 -10.420 -1.942 1.00 79.44 87 LEU A O 1
ATOM 715 N N . GLU A 1 88 ? -9.525 -8.222 -2.344 1.00 78.12 88 GLU A N 1
ATOM 716 C CA . GLU A 1 88 ? -10.359 -8.234 -3.555 1.00 78.12 88 GLU A CA 1
ATOM 717 C C . GLU A 1 88 ? -9.705 -9.029 -4.692 1.00 78.12 88 GLU A C 1
ATOM 719 O O . GLU A 1 88 ? -10.372 -9.776 -5.411 1.00 78.12 88 GLU A O 1
ATOM 724 N N . LEU A 1 89 ? -8.395 -8.849 -4.883 1.00 77.50 89 LEU A N 1
ATOM 725 C CA . LEU A 1 89 ? -7.642 -9.505 -5.951 1.00 77.50 89 LEU A CA 1
ATOM 726 C C . LEU A 1 89 ? -7.293 -10.959 -5.611 1.00 77.50 89 LEU A C 1
ATOM 728 O O . LEU A 1 89 ? -7.175 -11.777 -6.528 1.00 77.50 89 LEU A O 1
ATOM 732 N N . ASN A 1 90 ? -7.128 -11.278 -4.326 1.00 74.44 90 ASN A N 1
ATOM 733 C CA . ASN A 1 90 ? -6.879 -12.624 -3.831 1.00 74.44 90 ASN A CA 1
ATOM 734 C C . ASN A 1 90 ? -7.583 -12.865 -2.477 1.00 74.44 90 ASN A C 1
ATOM 736 O O . ASN A 1 90 ? -6.992 -12.636 -1.419 1.00 74.44 90 ASN A O 1
ATOM 740 N N . PRO A 1 91 ? -8.819 -13.393 -2.490 1.00 71.00 91 PRO A N 1
ATOM 741 C CA . PRO A 1 91 ? -9.565 -13.683 -1.265 1.00 71.00 91 PRO A CA 1
ATOM 742 C C . PRO A 1 91 ? -8.891 -14.711 -0.344 1.00 71.00 91 PRO A C 1
ATOM 744 O O . PRO A 1 91 ? -9.107 -14.673 0.868 1.00 71.00 91 PRO A O 1
ATOM 747 N N . ASP A 1 92 ? -8.044 -15.594 -0.886 1.00 73.56 9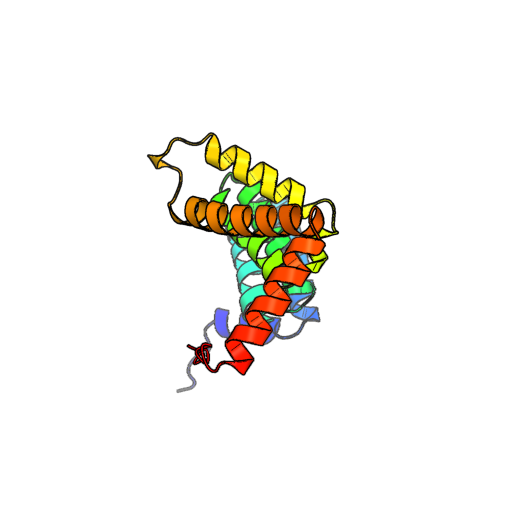2 ASP A N 1
ATOM 748 C CA . ASP A 1 92 ? -7.312 -16.601 -0.104 1.00 73.56 92 ASP A CA 1
ATOM 749 C C . ASP A 1 92 ? -6.172 -15.979 0.721 1.00 73.56 92 ASP A C 1
ATOM 751 O O . ASP A 1 92 ? -5.661 -16.606 1.653 1.00 73.56 92 ASP A O 1
ATOM 755 N N . TYR A 1 93 ? -5.816 -14.716 0.453 1.00 68.81 93 TYR A N 1
ATOM 756 C CA . TYR A 1 93 ? -4.846 -13.960 1.250 1.00 68.81 93 TYR A CA 1
ATOM 757 C C . TYR A 1 93 ? -5.324 -13.735 2.696 1.00 68.81 93 TYR A C 1
ATOM 759 O O . TYR A 1 93 ? -4.507 -13.483 3.576 1.00 68.81 93 TYR A O 1
ATOM 767 N N . LYS A 1 94 ? -6.624 -13.925 2.986 1.00 60.12 94 LYS A N 1
ATOM 768 C CA . LYS A 1 94 ? -7.168 -13.979 4.359 1.00 60.12 94 LYS A CA 1
ATOM 769 C C . LYS A 1 94 ? -6.471 -15.028 5.244 1.00 60.12 94 LYS A C 1
ATOM 771 O O . LYS A 1 94 ? -6.518 -14.910 6.464 1.00 60.12 94 LYS A O 1
ATOM 776 N N . GLY A 1 95 ? -5.867 -16.063 4.649 1.00 56.62 95 GLY A N 1
ATOM 777 C CA . GLY A 1 95 ? -5.110 -17.095 5.363 1.00 56.62 95 GLY A CA 1
ATOM 778 C C . GLY A 1 95 ? -3.678 -16.696 5.737 1.00 56.62 95 GLY A C 1
ATOM 779 O O . GLY A 1 95 ? -3.057 -17.393 6.542 1.00 56.62 95 GLY A O 1
ATOM 780 N N . ASP A 1 96 ? -3.150 -15.599 5.181 1.00 62.28 96 ASP A N 1
ATOM 781 C CA . ASP A 1 96 ? -1.914 -14.986 5.664 1.00 62.28 96 ASP A CA 1
ATOM 782 C C . ASP A 1 96 ? -2.235 -14.234 6.957 1.00 62.28 96 ASP A C 1
ATOM 784 O O . ASP A 1 96 ? -3.019 -13.287 6.964 1.00 62.28 96 ASP A O 1
ATOM 788 N N . SER A 1 97 ? -1.646 -14.665 8.070 1.00 58.31 97 SER A N 1
ATOM 789 C CA . SER A 1 97 ? -1.945 -14.113 9.392 1.00 58.31 97 SER A CA 1
ATOM 790 C C . SER A 1 97 ? -1.601 -12.627 9.542 1.00 58.31 97 SER A C 1
ATOM 792 O O . SER A 1 97 ? -2.044 -12.013 10.501 1.00 58.31 97 SER A O 1
ATOM 794 N N . SER A 1 98 ? -0.811 -12.036 8.639 1.00 70.94 98 SER A N 1
ATOM 795 C CA . SER A 1 98 ? -0.341 -10.655 8.796 1.00 70.94 98 SER A CA 1
ATOM 796 C C . SER A 1 98 ? -1.315 -9.589 8.280 1.00 70.94 98 SER A C 1
ATOM 798 O O . SER A 1 98 ? -1.438 -8.530 8.895 1.00 70.94 98 SER A O 1
ATOM 800 N N . LEU A 1 99 ? -2.031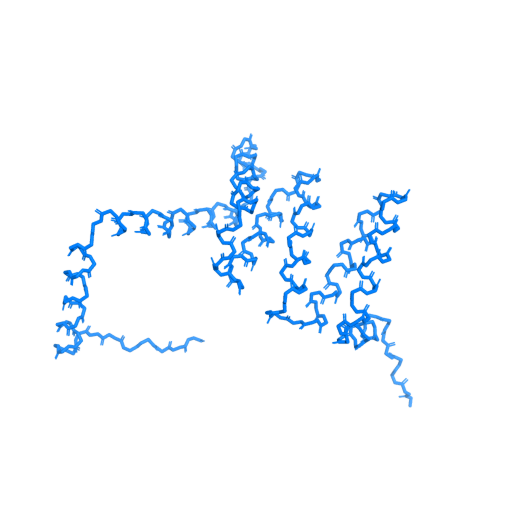 -9.840 7.179 1.00 72.06 99 LEU A N 1
ATOM 801 C CA . LEU A 1 99 ? -2.881 -8.821 6.548 1.00 72.06 99 LEU A CA 1
ATOM 802 C C . LEU A 1 99 ? -4.164 -8.502 7.340 1.00 72.06 99 LEU A C 1
ATOM 804 O O . LEU A 1 99 ? -4.458 -7.316 7.509 1.00 72.06 99 LEU A O 1
ATOM 808 N N . PRO A 1 100 ? -4.923 -9.490 7.860 1.00 71.50 100 PRO A N 1
ATOM 809 C CA . PRO A 1 100 ? -6.105 -9.211 8.676 1.00 71.50 100 PRO A CA 1
ATOM 810 C C . PRO A 1 100 ? -5.779 -8.400 9.938 1.00 71.50 100 PRO A C 1
ATOM 812 O O . PRO A 1 100 ? -6.541 -7.503 10.303 1.00 71.50 100 PRO A O 1
ATOM 815 N N . ASP A 1 101 ? -4.628 -8.656 10.564 1.00 73.44 101 ASP A N 1
ATOM 816 C CA . ASP A 1 101 ? -4.160 -7.921 11.744 1.00 73.44 101 ASP A CA 1
ATOM 817 C C . ASP A 1 101 ? -3.813 -6.459 11.406 1.00 73.44 101 ASP A C 1
ATOM 819 O O . ASP A 1 101 ? -4.185 -5.542 12.145 1.00 73.44 101 ASP A O 1
ATOM 823 N N . LEU A 1 102 ? -3.139 -6.218 10.272 1.00 72.62 102 LEU A N 1
ATOM 824 C CA . LEU A 1 102 ? -2.816 -4.870 9.781 1.00 72.62 102 LEU A CA 1
ATOM 825 C C . LEU A 1 102 ? -4.070 -4.063 9.445 1.00 72.62 102 LEU A C 1
ATOM 827 O O . LEU A 1 102 ? -4.161 -2.887 9.800 1.00 72.62 102 LEU A O 1
ATOM 831 N N . LEU A 1 103 ? -5.040 -4.699 8.789 1.00 66.06 103 LEU A N 1
ATOM 832 C CA . LEU A 1 103 ? -6.312 -4.081 8.441 1.00 66.06 103 LEU A CA 1
ATOM 833 C C . LEU A 1 103 ? -7.110 -3.729 9.709 1.00 66.06 103 LEU A C 1
ATOM 835 O O . LEU A 1 103 ? -7.559 -2.595 9.857 1.00 66.06 103 LEU A O 1
ATOM 839 N N . THR A 1 104 ? -7.201 -4.661 10.663 1.00 72.12 104 THR A N 1
ATOM 840 C CA . THR A 1 104 ? -7.844 -4.433 11.971 1.00 72.12 104 THR A CA 1
ATOM 841 C C . THR A 1 104 ? -7.178 -3.283 12.729 1.00 72.12 104 THR A C 1
ATOM 843 O O . THR A 1 104 ? -7.863 -2.387 13.219 1.00 72.12 104 THR A O 1
ATOM 846 N N . SER A 1 105 ? -5.842 -3.254 12.768 1.00 69.62 105 SER A N 1
ATOM 847 C CA . SER A 1 105 ? -5.080 -2.186 13.428 1.00 69.62 105 SER A CA 1
ATOM 848 C C . SER A 1 105 ? -5.335 -0.819 12.787 1.00 69.62 105 SER A C 1
ATOM 850 O O . SER A 1 105 ? -5.590 0.154 13.495 1.00 69.62 105 SER A O 1
ATOM 852 N N . ALA A 1 106 ? -5.319 -0.743 11.452 1.00 63.47 106 ALA A N 1
ATOM 853 C CA . ALA A 1 106 ? -5.619 0.489 10.724 1.00 63.47 106 ALA A CA 1
ATOM 854 C C . ALA A 1 106 ? -7.039 0.991 11.038 1.00 63.47 106 ALA A C 1
ATOM 856 O O . ALA A 1 106 ? -7.230 2.177 11.307 1.00 63.47 106 ALA A O 1
ATOM 857 N N . PHE A 1 107 ? -8.023 0.088 11.085 1.00 64.94 107 PHE A N 1
ATOM 858 C CA . PHE A 1 107 ? -9.405 0.428 11.429 1.00 64.94 107 PHE A CA 1
ATOM 859 C C . PHE A 1 107 ? -9.568 0.942 12.861 1.00 64.94 107 PHE A C 1
ATOM 861 O O . PHE A 1 107 ? -10.273 1.930 13.080 1.00 64.94 107 PHE A O 1
ATOM 868 N N . GLU A 1 108 ? -8.925 0.309 13.844 1.00 70.94 108 GLU A N 1
ATOM 869 C CA . GLU A 1 108 ? -8.958 0.789 15.229 1.00 70.94 108 GLU A CA 1
ATOM 870 C C . GLU A 1 108 ? -8.400 2.209 15.349 1.00 70.94 108 GLU A C 1
ATOM 872 O O . GLU A 1 108 ? -8.920 3.021 16.117 1.00 70.94 108 GLU A O 1
ATOM 877 N N . GLU A 1 109 ? -7.342 2.517 14.604 1.00 72.94 109 GLU A N 1
ATOM 878 C CA . GLU A 1 109 ? -6.746 3.846 14.598 1.00 72.94 109 GLU A CA 1
ATOM 879 C C . GLU A 1 109 ? -7.670 4.886 13.950 1.00 72.94 109 GLU A C 1
ATOM 881 O O . GLU A 1 109 ? -7.854 5.952 14.539 1.00 72.94 109 GLU A O 1
ATOM 886 N N . VAL A 1 110 ? -8.338 4.567 12.832 1.00 66.44 110 VAL A N 1
ATOM 887 C CA . VAL A 1 110 ? -9.355 5.447 12.216 1.00 66.44 110 VAL A CA 1
ATOM 888 C C . VAL A 1 110 ? -10.495 5.755 13.191 1.00 66.44 110 VAL A C 1
ATOM 890 O O . VAL A 1 110 ? -10.887 6.913 13.341 1.00 66.44 110 VAL A O 1
ATOM 893 N N . GLN A 1 111 ? -10.993 4.761 13.935 1.00 68.19 111 GLN A N 1
ATOM 894 C CA . GLN A 1 111 ? -12.065 4.979 14.919 1.00 68.19 111 GLN A CA 1
ATOM 895 C C . GLN A 1 111 ? -11.657 5.919 16.065 1.00 68.19 111 GLN A C 1
ATOM 897 O O . GLN A 1 111 ? -12.504 6.624 16.624 1.00 68.19 111 GLN A O 1
ATOM 902 N N . LYS A 1 112 ? -10.366 5.967 16.417 1.00 75.00 112 LYS A N 1
ATOM 903 C CA . LYS A 1 112 ? -9.834 6.876 17.449 1.00 75.00 112 LYS A CA 1
ATOM 904 C C . LYS A 1 112 ? -9.720 8.323 16.957 1.00 75.00 112 LYS A C 1
ATOM 906 O O . LYS A 1 112 ? -9.615 9.226 17.791 1.00 75.00 112 LYS A O 1
ATOM 911 N N . LEU A 1 113 ? -9.740 8.563 15.643 1.00 68.81 113 LEU A N 1
ATOM 912 C CA . LEU A 1 113 ? -9.683 9.911 15.076 1.00 68.81 113 LEU A CA 1
ATOM 913 C C . LEU A 1 113 ? -10.999 10.677 15.319 1.00 68.81 113 LEU A C 1
ATOM 915 O O . LEU A 1 113 ? -12.057 10.054 15.453 1.00 68.81 113 LEU A O 1
ATOM 919 N N . PRO A 1 114 ? -10.966 12.023 15.391 1.00 70.06 114 PRO A N 1
ATOM 920 C CA . PRO A 1 114 ? -12.175 12.851 15.400 1.00 70.06 114 PRO A CA 1
ATOM 921 C C . PRO A 1 114 ? -13.040 12.586 14.157 1.00 70.06 114 PRO A C 1
ATOM 923 O O . PRO A 1 114 ? -12.479 12.372 13.089 1.00 70.06 114 PRO A O 1
ATOM 926 N N . GLU A 1 115 ? -14.376 12.652 14.258 1.00 60.56 115 GLU A N 1
ATOM 927 C CA . GLU A 1 115 ? -15.283 12.433 13.104 1.00 60.56 115 GLU A CA 1
ATOM 928 C C . GLU A 1 115 ? -14.951 13.329 11.903 1.00 60.56 115 GLU A C 1
ATOM 930 O O . GLU A 1 115 ? -15.024 12.885 10.769 1.00 60.56 115 GLU A O 1
ATOM 935 N N . GLU A 1 116 ? -14.495 14.561 12.140 1.00 62.94 116 GLU A N 1
ATOM 936 C CA . GLU A 1 116 ? -14.063 15.492 11.084 1.00 62.94 116 GLU A CA 1
ATOM 937 C C . GLU A 1 116 ? -12.827 15.011 10.299 1.00 62.94 116 GLU A C 1
ATOM 939 O O . GLU A 1 116 ? -12.504 15.566 9.254 1.00 62.94 116 GLU A O 1
ATOM 944 N N . SER A 1 117 ? -12.104 14.021 10.827 1.00 59.69 117 SER A N 1
ATOM 945 C CA . SER A 1 117 ? -10.921 13.398 10.225 1.00 59.69 117 SER A CA 1
ATOM 946 C C . SER A 1 117 ? -11.186 11.976 9.722 1.00 59.69 117 SER A C 1
ATOM 948 O O . SER A 1 117 ? -10.269 11.370 9.181 1.00 59.69 117 SER A O 1
ATOM 950 N N . ARG A 1 118 ? -12.398 11.436 9.921 1.00 57.25 118 ARG A N 1
ATOM 951 C CA . ARG A 1 118 ? -12.823 10.148 9.360 1.00 57.25 118 ARG A CA 1
ATOM 952 C C . ARG A 1 118 ? -13.512 10.429 8.031 1.00 57.25 118 ARG A C 1
ATOM 954 O O . ARG A 1 118 ? -14.600 10.999 8.011 1.00 57.25 118 ARG A O 1
ATOM 961 N N . ASP A 1 119 ? -12.884 10.076 6.916 1.00 55.09 119 ASP A N 1
ATOM 962 C CA . ASP A 1 119 ? -13.513 10.275 5.611 1.00 55.09 119 ASP A CA 1
ATOM 963 C C . ASP A 1 119 ? -14.571 9.182 5.346 1.00 55.09 119 ASP A C 1
ATOM 965 O O . ASP A 1 119 ? -14.337 7.989 5.542 1.00 55.09 119 ASP A O 1
ATOM 969 N N . THR A 1 120 ? -15.749 9.597 4.861 1.00 57.50 120 THR A N 1
ATOM 970 C CA . THR A 1 120 ? -16.972 8.778 4.648 1.00 57.50 120 THR A CA 1
ATOM 971 C C . THR A 1 120 ? -16.748 7.446 3.906 1.00 57.50 120 THR A C 1
ATOM 973 O O . THR A 1 120 ? -17.543 6.513 4.026 1.00 57.50 120 THR A O 1
ATOM 976 N N . LEU A 1 121 ? -15.683 7.351 3.100 1.00 51.34 121 LEU A N 1
ATOM 977 C CA . LEU A 1 121 ? -15.339 6.164 2.316 1.00 51.34 121 LEU A CA 1
ATOM 978 C C . LEU A 1 121 ? -14.856 5.007 3.203 1.00 51.34 121 LEU A C 1
ATOM 980 O O . LEU A 1 121 ? -15.283 3.874 2.984 1.00 51.34 121 LEU A O 1
ATOM 984 N N . ALA A 1 122 ? -14.023 5.289 4.211 1.00 46.69 122 ALA A N 1
ATOM 985 C CA . ALA A 1 122 ? -13.540 4.279 5.148 1.00 46.69 122 ALA A CA 1
ATOM 986 C C . ALA A 1 122 ? -14.701 3.714 5.972 1.00 46.69 122 ALA A C 1
ATOM 988 O O . ALA A 1 122 ? -14.805 2.503 6.121 1.00 46.69 122 ALA A O 1
ATOM 989 N N . GLU A 1 123 ? -15.632 4.566 6.414 1.00 56.38 123 GLU A N 1
ATOM 990 C CA . GLU A 1 123 ? -16.848 4.147 7.125 1.00 56.38 123 GLU A CA 1
ATOM 991 C C . GLU A 1 123 ? -17.778 3.281 6.260 1.00 56.38 123 GLU A C 1
ATOM 993 O O . GLU A 1 123 ? -18.355 2.303 6.741 1.00 56.38 123 GLU A O 1
ATOM 998 N N . GLN A 1 124 ? -17.925 3.613 4.974 1.00 57.94 124 GLN A N 1
ATOM 999 C CA . GLN A 1 124 ? -18.755 2.842 4.048 1.00 57.94 124 GLN A CA 1
ATOM 1000 C C . GLN A 1 124 ? -18.138 1.466 3.750 1.00 57.94 124 GLN A C 1
ATOM 1002 O O . GLN A 1 124 ? -18.842 0.461 3.830 1.00 57.94 124 GLN A O 1
ATOM 1007 N N . LEU A 1 125 ? -16.826 1.411 3.496 1.00 52.69 125 LEU A N 1
ATOM 1008 C CA . LEU A 1 125 ? -16.065 0.161 3.371 1.00 52.69 125 LEU A CA 1
ATOM 1009 C C . LEU A 1 125 ? -16.156 -0.689 4.641 1.00 52.69 125 LEU A C 1
ATOM 1011 O O . LEU A 1 125 ? -16.323 -1.902 4.555 1.00 52.69 125 LEU A O 1
ATOM 1015 N N . LEU A 1 126 ? -16.099 -0.055 5.815 1.00 51.00 126 LEU A N 1
ATOM 1016 C CA . LEU A 1 126 ? -16.212 -0.713 7.116 1.00 51.00 126 LEU A CA 1
ATOM 1017 C C . LEU A 1 126 ? -17.565 -1.409 7.262 1.00 51.00 126 LEU A C 1
ATOM 1019 O O . LEU A 1 126 ? -17.625 -2.567 7.662 1.00 51.00 126 LEU A O 1
ATOM 1023 N N . LYS A 1 127 ? -18.643 -0.742 6.851 1.00 55.09 127 LYS A N 1
ATOM 1024 C CA . LYS A 1 127 ? -19.990 -1.314 6.866 1.00 55.09 127 LYS A CA 1
ATOM 1025 C C . LYS A 1 127 ? -20.143 -2.494 5.905 1.00 55.09 127 LYS A C 1
ATOM 1027 O O . LYS A 1 127 ? -20.835 -3.455 6.238 1.00 55.09 127 LYS A O 1
ATOM 1032 N N . ASP A 1 128 ? -19.518 -2.418 4.736 1.00 53.25 128 ASP A N 1
ATOM 1033 C CA . ASP A 1 128 ? -19.616 -3.454 3.708 1.00 53.25 128 ASP A CA 1
ATOM 1034 C C . ASP A 1 128 ? -18.771 -4.690 4.090 1.00 53.25 128 ASP A C 1
ATOM 1036 O O . ASP A 1 128 ? -19.254 -5.819 4.006 1.00 53.25 128 ASP A O 1
ATOM 1040 N N . ILE A 1 129 ? -17.563 -4.485 4.631 1.00 51.50 129 ILE A N 1
ATOM 1041 C CA . ILE A 1 129 ? -16.682 -5.558 5.120 1.00 51.50 129 ILE A CA 1
ATOM 1042 C C . ILE A 1 129 ? -17.236 -6.206 6.396 1.00 51.50 129 ILE A C 1
ATOM 1044 O O . ILE A 1 129 ? -17.256 -7.432 6.488 1.00 51.50 129 ILE A O 1
ATOM 1048 N N . GLU A 1 130 ? -17.702 -5.428 7.382 1.00 49.88 130 GLU A N 1
ATOM 1049 C CA . GLU A 1 130 ? -18.325 -5.987 8.593 1.00 49.88 130 GLU A CA 1
ATOM 1050 C C . GLU A 1 130 ? -19.581 -6.783 8.260 1.00 49.88 130 GLU A C 1
ATOM 1052 O O . GLU A 1 130 ? -19.801 -7.838 8.858 1.00 49.88 130 GLU A O 1
ATOM 1057 N N . ALA A 1 131 ? -20.393 -6.305 7.310 1.00 48.06 131 ALA A N 1
ATOM 1058 C CA . ALA A 1 131 ? -21.533 -7.063 6.831 1.00 48.06 131 ALA A CA 1
ATOM 1059 C C . ALA A 1 131 ? -21.058 -8.409 6.277 1.00 48.06 131 ALA A C 1
ATOM 1061 O O . ALA A 1 131 ? -21.508 -9.439 6.773 1.00 48.06 131 ALA A O 1
ATOM 1062 N N . ASP A 1 132 ? -20.123 -8.428 5.326 1.00 47.09 132 ASP A N 1
ATOM 1063 C CA . ASP A 1 132 ? -19.647 -9.664 4.692 1.00 47.09 132 ASP A CA 1
ATOM 1064 C C . ASP A 1 132 ? -18.979 -10.634 5.685 1.00 47.09 132 ASP A C 1
ATOM 1066 O O . ASP A 1 132 ? -19.264 -11.832 5.660 1.00 47.09 132 ASP A O 1
ATOM 1070 N N . ILE A 1 133 ? -18.172 -10.135 6.629 1.00 47.16 133 ILE A N 1
ATOM 1071 C CA . ILE A 1 133 ? -17.557 -10.955 7.687 1.00 47.16 133 ILE A CA 1
ATOM 1072 C C . ILE A 1 133 ? -18.623 -11.510 8.643 1.00 47.16 133 ILE A C 1
ATOM 1074 O O . ILE A 1 133 ? -18.586 -12.695 8.984 1.00 47.16 133 ILE A O 1
ATOM 1078 N N . GLN A 1 134 ? -19.602 -10.701 9.067 1.00 45.44 134 GLN A N 1
ATOM 1079 C CA . GLN A 1 134 ? -20.699 -11.188 9.909 1.00 45.44 134 GLN A CA 1
ATOM 1080 C C . GLN A 1 134 ? -21.587 -12.189 9.173 1.00 45.44 134 GLN A C 1
ATOM 1082 O O . GLN A 1 134 ? -22.044 -13.150 9.798 1.00 45.44 134 GLN A O 1
ATOM 1087 N N . TRP A 1 135 ? -21.839 -11.996 7.876 1.00 47.88 135 TRP A N 1
ATOM 1088 C CA . TRP A 1 135 ? -22.557 -12.961 7.046 1.00 47.88 135 TRP A CA 1
ATOM 1089 C C . TRP A 1 135 ? -21.791 -14.281 6.995 1.00 47.88 135 TRP A C 1
ATOM 1091 O O . TRP A 1 135 ? -22.370 -15.312 7.338 1.00 47.88 135 TRP A O 1
ATOM 1101 N N . ASP A 1 136 ? -20.496 -14.259 6.684 1.00 46.44 136 ASP A N 1
ATOM 1102 C CA . ASP A 1 136 ? -19.652 -15.456 6.639 1.00 46.44 136 ASP A CA 1
ATOM 1103 C C . ASP A 1 136 ? -19.609 -16.180 7.992 1.00 46.44 136 ASP A C 1
ATOM 1105 O O . ASP A 1 136 ? -19.822 -17.392 8.053 1.00 46.44 136 ASP A O 1
ATOM 1109 N N . GLU A 1 137 ? -19.433 -15.464 9.106 1.00 52.12 137 GLU A N 1
ATOM 1110 C CA . GLU A 1 137 ? -19.445 -16.067 10.442 1.00 52.12 137 GLU A CA 1
ATOM 1111 C C . GLU A 1 137 ? -20.811 -16.639 10.839 1.00 52.12 137 GLU A C 1
ATOM 1113 O O . GLU A 1 137 ? -20.892 -17.712 11.445 1.00 52.12 137 GLU A O 1
ATOM 1118 N N . THR A 1 138 ? -21.895 -15.923 10.541 1.00 45.03 138 THR A N 1
ATOM 1119 C CA . THR A 1 138 ? -23.262 -16.330 10.905 1.00 45.03 138 THR A CA 1
ATOM 1120 C C . THR A 1 138 ? -23.705 -17.540 10.085 1.00 45.03 138 THR A C 1
ATOM 1122 O O . THR A 1 138 ? -24.330 -18.461 10.622 1.00 45.03 138 THR A O 1
ATOM 1125 N N . LEU A 1 139 ? -23.336 -17.580 8.803 1.00 49.16 139 LEU A N 1
ATOM 1126 C CA . LEU A 1 139 ? -23.619 -18.687 7.893 1.00 49.16 139 LEU A CA 1
ATOM 1127 C C . LEU A 1 139 ? -22.714 -19.894 8.178 1.00 49.16 139 LEU A C 1
ATOM 1129 O O . LEU A 1 139 ? -23.208 -21.023 8.187 1.00 49.16 139 LEU A O 1
ATOM 1133 N N . ALA A 1 140 ? -21.440 -19.679 8.524 1.00 53.06 140 ALA A N 1
ATOM 1134 C CA . ALA A 1 140 ? -20.538 -20.741 8.978 1.00 53.06 140 ALA A CA 1
ATOM 1135 C C . ALA A 1 140 ? -21.016 -21.396 10.286 1.00 53.06 140 ALA A C 1
ATOM 1137 O O . ALA A 1 140 ? -20.846 -22.601 10.476 1.00 53.06 140 ALA A O 1
ATOM 1138 N N . LYS A 1 141 ? -21.657 -20.626 11.176 1.00 53.12 141 LYS A N 1
ATOM 1139 C CA . LYS A 1 141 ? -22.258 -21.131 12.423 1.00 53.12 141 LYS A CA 1
ATOM 1140 C C . LYS A 1 141 ? -23.620 -21.809 12.214 1.00 53.12 141 LYS A C 1
ATOM 1142 O O . LYS A 1 141 ? -24.066 -22.516 13.115 1.00 53.12 141 LYS A O 1
ATOM 1147 N N . SER A 1 142 ? -24.274 -21.623 11.060 1.00 45.09 142 SER A N 1
ATOM 1148 C CA . SER A 1 142 ? -25.636 -22.127 10.806 1.00 45.09 142 SER A CA 1
ATOM 1149 C C . SER A 1 142 ? -25.812 -22.730 9.398 1.00 45.09 142 SER A C 1
ATOM 1151 O O . SER A 1 142 ? -26.557 -22.179 8.580 1.00 45.09 142 SER A O 1
ATOM 1153 N N . PRO A 1 143 ? -25.192 -23.893 9.108 1.00 49.84 143 PRO A N 1
ATOM 1154 C CA . PRO A 1 143 ? -25.263 -24.550 7.796 1.00 49.84 143 PRO A CA 1
ATOM 1155 C C . PRO A 1 143 ? -26.697 -24.804 7.307 1.00 49.84 143 PRO A C 1
ATOM 1157 O O . PRO A 1 143 ? -26.987 -24.715 6.114 1.00 49.84 143 PRO A O 1
ATOM 1160 N N . ASP A 1 144 ? -27.620 -25.055 8.233 1.00 50.53 144 ASP A N 1
ATOM 1161 C CA . ASP A 1 144 ? -29.028 -25.322 7.931 1.00 50.53 144 ASP A CA 1
ATOM 1162 C C . ASP A 1 144 ? -29.752 -24.101 7.333 1.00 50.53 144 ASP A C 1
ATOM 1164 O O . ASP A 1 144 ? -30.653 -24.245 6.505 1.00 50.53 144 ASP A O 1
ATOM 1168 N N . VAL A 1 145 ? -29.332 -22.882 7.695 1.00 51.62 145 VAL A N 1
ATOM 1169 C CA . VAL A 1 145 ? -29.900 -21.626 7.170 1.00 51.62 145 VAL A CA 1
ATOM 1170 C C . VAL A 1 145 ? -29.477 -21.426 5.713 1.00 51.62 145 VAL A C 1
ATOM 1172 O O . VAL A 1 145 ? -30.305 -21.041 4.887 1.00 51.62 145 VAL A O 1
ATOM 1175 N N . LEU A 1 146 ? -28.227 -21.752 5.367 1.00 48.22 146 LEU A N 1
ATOM 1176 C CA . LEU A 1 146 ? -27.744 -21.735 3.981 1.00 48.22 146 LEU A CA 1
ATOM 1177 C C . LEU A 1 146 ? -28.525 -22.708 3.096 1.00 48.22 146 LEU A C 1
ATOM 1179 O O . LEU A 1 146 ? -28.925 -22.347 1.988 1.00 48.22 146 LEU A O 1
ATOM 1183 N N . ILE A 1 147 ? -28.776 -23.921 3.595 1.00 56.94 147 ILE A N 1
ATOM 1184 C CA . ILE A 1 147 ? -29.554 -24.941 2.881 1.00 56.94 147 ILE A CA 1
ATOM 1185 C C . ILE A 1 147 ? -30.982 -24.437 2.640 1.00 56.94 147 ILE A C 1
ATOM 1187 O O . ILE A 1 147 ? -31.452 -24.458 1.502 1.00 56.94 147 ILE A O 1
ATOM 1191 N N . ALA A 1 148 ? -31.638 -23.890 3.665 1.00 53.88 148 ALA A N 1
ATOM 1192 C CA . ALA A 1 148 ? -32.994 -23.356 3.548 1.00 53.88 148 ALA A CA 1
ATOM 1193 C C . ALA A 1 148 ? -33.085 -22.144 2.598 1.00 53.88 148 ALA A C 1
ATOM 1195 O O . ALA A 1 148 ? -34.029 -22.029 1.812 1.00 53.88 148 ALA A O 1
ATOM 1196 N N . LEU A 1 149 ? -32.100 -21.241 2.629 1.00 51.31 149 LEU A N 1
ATOM 1197 C CA . LEU A 1 149 ? -32.033 -20.095 1.716 1.00 51.31 149 LEU A CA 1
ATOM 1198 C C . LEU A 1 149 ? -31.787 -20.538 0.269 1.00 51.31 149 LEU A C 1
ATOM 1200 O O . LEU A 1 149 ? -32.433 -20.017 -0.642 1.00 51.31 149 LEU A O 1
ATOM 1204 N N . ALA A 1 150 ? -30.919 -21.528 0.051 1.00 55.00 150 ALA A N 1
ATOM 1205 C CA . ALA A 1 150 ? -30.666 -22.101 -1.268 1.00 55.00 150 ALA A CA 1
ATOM 1206 C C . ALA A 1 150 ? -31.901 -22.826 -1.830 1.00 55.00 150 ALA A C 1
ATOM 1208 O O . ALA A 1 150 ? -32.211 -22.701 -3.017 1.00 55.00 150 ALA A O 1
ATOM 1209 N N . GLU A 1 151 ? -32.640 -23.556 -0.994 1.00 56.72 151 GLU A N 1
ATOM 1210 C CA . GLU A 1 151 ? -33.902 -24.193 -1.381 1.00 56.72 151 GLU A CA 1
ATOM 1211 C C . GLU A 1 151 ? -34.957 -23.157 -1.763 1.00 56.72 151 GLU A C 1
ATOM 1213 O O . GLU A 1 151 ? -35.534 -23.243 -2.851 1.00 56.72 151 GLU A O 1
ATOM 1218 N N . LYS A 1 152 ? -35.130 -22.119 -0.941 1.00 64.19 152 LYS A N 1
ATOM 1219 C CA . LYS A 1 152 ? -36.053 -21.017 -1.224 1.00 64.19 152 LYS A CA 1
ATOM 1220 C C . LYS A 1 152 ? -35.687 -20.277 -2.512 1.00 64.19 152 LYS A C 1
ATOM 1222 O O . LYS A 1 152 ? -36.558 -20.031 -3.345 1.00 64.19 152 LYS A O 1
ATOM 1227 N N . ALA A 1 153 ? -34.407 -19.979 -2.729 1.00 60.81 153 ALA A N 1
ATOM 1228 C CA . ALA A 1 153 ? -33.937 -19.348 -3.962 1.00 60.81 153 ALA A CA 1
ATOM 1229 C C . ALA A 1 153 ? -34.224 -20.224 -5.199 1.00 60.81 153 ALA A C 1
ATOM 1231 O O . ALA A 1 153 ? -34.662 -19.722 -6.237 1.00 60.81 153 ALA A O 1
ATOM 1232 N N . ARG A 1 154 ? -34.056 -21.552 -5.090 1.00 64.12 154 ARG A N 1
ATOM 1233 C CA . ARG A 1 154 ? -34.407 -22.504 -6.161 1.00 64.12 154 ARG A CA 1
ATOM 1234 C C . ARG A 1 154 ? -35.910 -22.567 -6.418 1.00 64.12 154 ARG A C 1
ATOM 1236 O O . ARG A 1 154 ? -36.312 -22.709 -7.573 1.00 64.12 154 ARG A O 1
ATOM 1243 N N . GLU A 1 155 ? -36.739 -22.482 -5.385 1.00 69.12 155 GLU A N 1
ATOM 1244 C CA . GLU A 1 155 ? -38.196 -22.416 -5.530 1.00 69.12 155 GLU A CA 1
ATOM 1245 C C . GLU A 1 155 ? -38.652 -21.113 -6.183 1.00 69.12 155 GLU A C 1
ATOM 1247 O O . GLU A 1 155 ? -39.511 -21.137 -7.065 1.00 69.12 155 GLU A O 1
ATOM 1252 N N . GLU A 1 156 ? -38.062 -19.982 -5.806 1.00 64.75 156 GLU A N 1
ATOM 1253 C CA . GLU A 1 156 ? -38.354 -18.687 -6.419 1.00 64.75 156 GLU A CA 1
ATOM 1254 C C . GLU A 1 156 ? -37.931 -18.650 -7.893 1.00 64.75 156 GLU A C 1
ATOM 1256 O O . GLU A 1 156 ? -38.697 -18.160 -8.728 1.00 64.75 156 GLU A O 1
ATOM 1261 N N . TYR A 1 157 ? -36.789 -19.257 -8.236 1.00 67.06 157 TYR A N 1
ATOM 1262 C CA . TYR A 1 157 ? -36.350 -19.439 -9.623 1.00 67.06 157 TYR A CA 1
ATOM 1263 C C . TYR A 1 157 ? -37.317 -20.326 -10.418 1.00 67.06 157 TYR A C 1
ATOM 1265 O O . TYR A 1 157 ? -37.782 -19.944 -11.492 1.00 67.06 157 TYR A O 1
ATOM 1273 N N . ARG A 1 158 ? -37.704 -21.485 -9.864 1.00 73.38 158 ARG A N 1
ATOM 1274 C CA . ARG A 1 158 ? -38.686 -22.397 -10.484 1.00 73.38 158 ARG A CA 1
ATOM 1275 C C . ARG A 1 158 ? -40.062 -21.759 -10.656 1.00 73.38 158 ARG A C 1
ATOM 1277 O O . ARG A 1 158 ? -40.760 -22.068 -11.614 1.00 73.38 158 ARG A O 1
ATOM 1284 N N . ALA A 1 159 ? -40.446 -20.876 -9.740 1.00 82.00 159 ALA A N 1
ATOM 1285 C CA . ALA A 1 159 ? -41.696 -20.130 -9.794 1.00 82.00 159 ALA A CA 1
ATOM 1286 C C . ALA A 1 159 ? -41.631 -18.897 -10.716 1.00 82.00 159 ALA A C 1
ATOM 1288 O O . ALA A 1 159 ? -42.608 -18.152 -10.781 1.00 82.00 159 ALA A O 1
ATOM 1289 N N . GLY A 1 160 ? -40.501 -18.644 -11.391 1.00 79.00 160 GLY A N 1
ATOM 1290 C CA . GLY A 1 160 ? -40.320 -17.490 -12.276 1.00 79.00 160 GLY A CA 1
ATOM 1291 C C . GLY A 1 160 ? -40.339 -16.141 -11.548 1.00 79.00 160 GLY A C 1
ATOM 1292 O O . GLY A 1 160 ? -40.594 -15.112 -12.167 1.00 79.00 160 GLY A O 1
ATOM 1293 N N . ARG A 1 161 ? -40.105 -16.136 -10.230 1.00 76.56 161 ARG A N 1
ATOM 1294 C CA . ARG A 1 161 ? -40.101 -14.932 -9.381 1.00 76.56 161 ARG A CA 1
ATOM 1295 C C . ARG A 1 161 ? -38.721 -14.279 -9.273 1.00 76.56 161 ARG A C 1
ATOM 1297 O O . ARG A 1 161 ? -38.590 -13.236 -8.641 1.00 76.56 161 ARG A O 1
ATOM 1304 N N . THR A 1 162 ? -37.707 -14.852 -9.914 1.00 75.62 162 THR A N 1
ATOM 1305 C CA . THR A 1 162 ? -36.358 -14.282 -9.981 1.00 75.62 162 THR A CA 1
ATOM 1306 C C . THR A 1 162 ? -36.235 -13.277 -11.118 1.00 75.62 162 THR A C 1
ATOM 1308 O O . THR A 1 162 ? -36.704 -13.523 -12.229 1.00 75.62 162 THR A O 1
ATOM 1311 N N . LYS A 1 163 ? -35.551 -12.160 -10.859 1.00 76.19 163 LYS A N 1
ATOM 1312 C CA . LYS A 1 163 ? -35.150 -11.207 -11.898 1.00 76.19 163 LYS A CA 1
ATOM 1313 C C . LYS A 1 163 ? -33.750 -11.552 -12.386 1.00 76.19 163 LYS A C 1
ATOM 1315 O O . LYS A 1 163 ? -32.847 -11.746 -11.581 1.00 76.19 163 LYS A O 1
ATOM 1320 N N . GLU A 1 164 ? -33.587 -11.609 -13.700 1.00 63.38 164 GLU A N 1
ATOM 1321 C CA . GLU A 1 164 ? -32.277 -11.733 -14.328 1.00 63.38 164 GLU A CA 1
ATOM 1322 C C . GLU A 1 164 ? -31.471 -10.458 -14.049 1.00 63.38 164 GLU A C 1
ATOM 1324 O O . GLU A 1 164 ? -31.929 -9.344 -14.331 1.00 63.38 164 GLU A O 1
ATOM 1329 N N . LEU A 1 165 ? -30.295 -10.615 -13.442 1.00 60.56 165 LEU A N 1
ATOM 1330 C CA . LEU A 1 165 ? -29.369 -9.514 -13.217 1.00 60.56 165 LEU A CA 1
ATOM 1331 C C . LEU A 1 165 ? -28.785 -9.118 -14.573 1.00 60.56 165 LEU A C 1
ATOM 1333 O O . LEU A 1 165 ? -27.965 -9.829 -15.148 1.00 60.56 165 LEU A O 1
ATOM 1337 N N . LYS A 1 166 ? -29.248 -7.989 -15.113 1.00 53.53 166 LYS A N 1
ATOM 1338 C CA . LYS A 1 166 ? -28.603 -7.370 -16.267 1.00 53.53 166 LYS A CA 1
ATOM 1339 C C . LYS A 1 166 ? -27.295 -6.769 -15.775 1.00 53.53 166 LYS A C 1
ATOM 1341 O O . LYS A 1 166 ? -27.328 -5.821 -14.997 1.00 53.53 166 LYS A O 1
ATOM 1346 N N . ASN A 1 167 ? -26.188 -7.371 -16.199 1.00 44.25 167 ASN A N 1
ATOM 1347 C CA . ASN A 1 167 ? -24.835 -6.883 -15.951 1.00 44.25 167 ASN A CA 1
ATOM 1348 C C . ASN A 1 167 ? -24.768 -5.377 -16.263 1.00 44.25 167 ASN A C 1
ATOM 1350 O O . ASN A 1 167 ? -25.202 -4.968 -17.345 1.00 44.25 167 ASN A O 1
ATOM 1354 N N . PHE A 1 168 ? -24.295 -4.590 -15.295 1.00 44.69 168 PHE A N 1
ATOM 1355 C CA . PHE A 1 168 ? -24.036 -3.157 -15.443 1.00 44.69 168 PHE A CA 1
ATOM 1356 C C . PHE A 1 168 ? -22.727 -2.920 -16.196 1.00 44.69 168 PHE A C 1
ATOM 1358 O O . PHE A 1 168 ? -21.783 -3.716 -15.985 1.00 44.69 168 PHE A O 1
#

Foldseek 3Di:
DPPPDDPLNVLLQQLLDPVSLVVLLVVQVVVCVVPVPLVSNLVSLVSNCSNPDAQDPVVLVSLQVNLVSCVVVLVLQSNLVSLVSSCVRPVCCVPVPPSVVSNVVSLVSLVVDDPVSNDVVSVVVVVVVVVVVCVVVVCVVPVPVVVVVVVVVVVCVVVVVDDDDDDD

Radius of gyration: 21.14 Å; chains: 1; bounding box: 61×41×53 Å

Sequence (168 aa):
MRKMRNYRDYLIEELSDREEA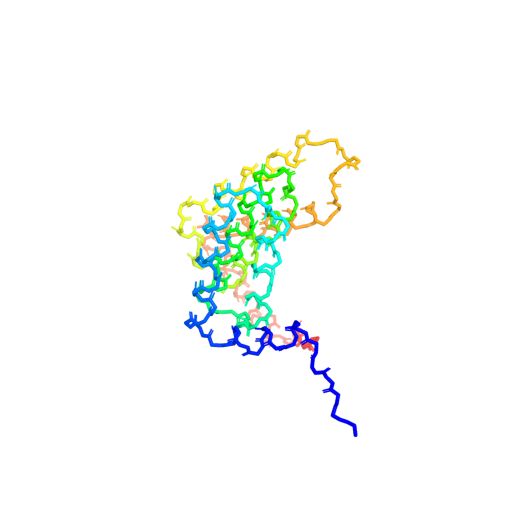IAYLQISIEEYQKDGNTPALLLALQSIIEAQGGRSELVLQVYLLRGLVYHSQKEYDAAIEDYTKVLELNPDYKGDSSLPDLLTSAFEEVQKLPEESRDTLAEQLLKDIEADIQWDETLAKSPDVLIALAEKAREEYRAGRTKELKNF